Protein AF-A0A7C4DYR2-F1 (afdb_monomer_lite)

Sequence (83 aa):
MLSRYAALVKNLRGVVLVNLGEEASRGVLNWLINRFKYRKLGLPPSIVEHYASLLEGRLNGKPFVKLMYPLKAIERLANLVKE

Radius of gyration: 13.33 Å; chains: 1; bounding box: 27×29×33 Å

Secondary structure (DSSP, 8-state):
-HHHHHHHHHHEEEE----TTSHHHHHHHHHHHHHTTTSEEEE-HHHHHHTTTTTTTTBSSTTEEE---SSHHHHHHHHHS--

Structure (mmCIF, N/CA/C/O backbone):
data_AF-A0A7C4DYR2-F1
#
_entry.id   AF-A0A7C4DYR2-F1
#
loop_
_atom_site.group_PDB
_atom_site.id
_atom_site.type_symbol
_atom_site.label_atom_id
_atom_site.label_alt_id
_atom_site.label_comp_id
_atom_site.label_asym_id
_atom_site.label_entity_id
_atom_site.label_seq_id
_atom_site.pdbx_PDB_ins_code
_atom_site.Cartn_x
_atom_site.Cartn_y
_atom_site.Cartn_z
_atom_site.occupancy
_atom_site.B_iso_or_equiv
_atom_site.auth_seq_id
_atom_site.auth_comp_id
_atom_site.auth_asym_id
_atom_site.auth_atom_id
_atom_site.pdbx_PDB_model_num
ATOM 1 N N . MET A 1 1 ? 9.502 -9.533 14.075 1.00 64.06 1 MET A N 1
ATOM 2 C CA . MET A 1 1 ? 9.032 -9.498 12.665 1.00 64.06 1 MET A CA 1
ATOM 3 C C . MET A 1 1 ? 7.618 -10.046 12.506 1.00 64.06 1 MET A C 1
ATOM 5 O O . MET A 1 1 ? 6.772 -9.317 12.003 1.00 64.06 1 MET A O 1
ATOM 9 N N . LEU A 1 2 ? 7.330 -11.264 12.981 1.00 73.00 2 LEU A N 1
ATOM 10 C CA . LEU A 1 2 ? 6.013 -11.899 12.828 1.00 73.00 2 LEU A CA 1
ATOM 11 C C . LEU A 1 2 ? 4.859 -11.102 13.463 1.00 73.00 2 LEU A C 1
ATOM 13 O O . LEU A 1 2 ? 3.808 -10.955 12.856 1.00 73.00 2 LEU A O 1
ATOM 17 N N . SER A 1 3 ? 5.067 -10.517 14.646 1.00 78.62 3 SER A N 1
ATOM 18 C CA . SER A 1 3 ? 4.053 -9.710 15.342 1.00 78.62 3 SER A CA 1
ATOM 19 C C . SER A 1 3 ? 3.613 -8.469 14.554 1.00 78.62 3 SER A C 1
ATOM 21 O O . SER A 1 3 ? 2.419 -8.191 14.476 1.00 78.62 3 SER A O 1
ATOM 23 N N . ARG A 1 4 ? 4.547 -7.751 13.908 1.00 75.94 4 ARG A N 1
ATOM 24 C CA . ARG A 1 4 ? 4.230 -6.600 13.034 1.00 75.94 4 ARG A CA 1
ATOM 25 C C . ARG A 1 4 ? 3.480 -7.040 11.780 1.00 75.94 4 ARG A C 1
ATOM 27 O O . ARG A 1 4 ? 2.512 -6.386 11.402 1.00 75.94 4 ARG A O 1
ATOM 34 N N . TYR A 1 5 ? 3.897 -8.150 11.174 1.00 80.38 5 TYR A N 1
ATOM 35 C CA . TYR A 1 5 ? 3.200 -8.739 10.032 1.00 80.38 5 TYR A CA 1
ATOM 36 C C . TYR A 1 5 ? 1.767 -9.146 10.407 1.00 80.38 5 TYR A C 1
ATOM 38 O O . TYR A 1 5 ? 0.815 -8.694 9.780 1.00 80.38 5 TYR A O 1
ATOM 46 N N . ALA A 1 6 ? 1.591 -9.890 11.502 1.00 82.12 6 ALA A N 1
ATOM 47 C CA . ALA A 1 6 ? 0.281 -10.296 12.002 1.00 82.12 6 ALA A CA 1
ATOM 48 C C . ALA A 1 6 ? -0.608 -9.090 12.353 1.00 82.12 6 ALA A C 1
ATOM 50 O O . ALA A 1 6 ? -1.789 -9.074 12.012 1.00 82.12 6 ALA A O 1
ATOM 51 N N . ALA A 1 7 ? -0.055 -8.051 12.986 1.00 83.44 7 ALA A N 1
ATOM 52 C CA . ALA A 1 7 ? -0.784 -6.818 13.290 1.00 83.44 7 ALA A CA 1
ATOM 53 C C . ALA A 1 7 ? -1.209 -6.048 12.027 1.00 83.44 7 ALA A C 1
ATOM 55 O O . ALA A 1 7 ? -2.272 -5.422 12.019 1.00 83.44 7 ALA A O 1
ATOM 56 N N . LEU A 1 8 ? -0.397 -6.087 10.965 1.00 82.38 8 LEU A N 1
ATOM 57 C CA . LEU A 1 8 ? -0.736 -5.508 9.667 1.00 82.38 8 LEU A CA 1
ATOM 58 C C . LEU A 1 8 ? -1.863 -6.299 9.001 1.00 82.38 8 LEU A C 1
ATOM 60 O O . LEU A 1 8 ? -2.884 -5.701 8.672 1.00 82.38 8 LEU A O 1
ATOM 64 N N . VAL A 1 9 ? -1.720 -7.622 8.886 1.00 82.44 9 VAL A N 1
ATOM 65 C CA . VAL A 1 9 ? -2.708 -8.502 8.240 1.00 82.44 9 VAL A CA 1
ATOM 66 C C . VAL A 1 9 ? -4.063 -8.439 8.950 1.00 82.44 9 VAL A C 1
ATOM 68 O O . VAL A 1 9 ? -5.083 -8.278 8.289 1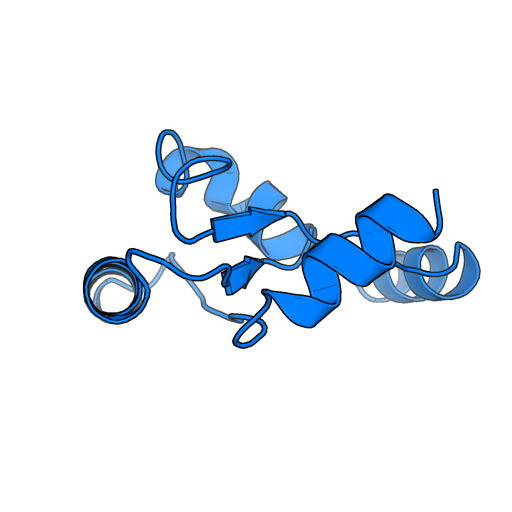.00 82.44 9 VAL A O 1
ATOM 71 N N . LYS A 1 10 ? -4.092 -8.434 10.292 1.00 82.94 10 LYS A N 1
ATOM 72 C CA . LYS A 1 10 ? -5.337 -8.303 11.081 1.00 82.94 10 LYS A CA 1
ATOM 73 C C . LYS A 1 10 ? -6.101 -6.995 10.830 1.00 82.94 10 LYS A C 1
ATOM 75 O O . LYS A 1 10 ? -7.306 -6.928 11.063 1.00 82.94 10 LYS A O 1
ATOM 80 N N . ASN A 1 11 ? -5.407 -5.945 10.392 1.00 83.38 11 ASN A N 1
ATOM 81 C CA . ASN A 1 11 ? -5.988 -4.619 10.166 1.00 83.38 11 ASN A CA 1
ATOM 82 C C . ASN A 1 11 ? -6.146 -4.258 8.684 1.00 83.38 11 ASN A C 1
ATOM 84 O O . ASN A 1 11 ? -6.699 -3.194 8.377 1.00 83.38 11 ASN A O 1
ATOM 88 N N . LEU A 1 12 ? -5.681 -5.130 7.789 1.00 88.62 12 LEU A N 1
ATOM 89 C CA . LEU A 1 12 ? -5.772 -4.969 6.348 1.00 88.62 12 LEU A CA 1
ATOM 90 C C . LEU A 1 12 ? -7.194 -5.298 5.877 1.00 88.62 12 LEU A C 1
ATOM 92 O O . LEU A 1 12 ? -7.769 -6.307 6.277 1.00 88.62 12 LEU A O 1
ATOM 96 N N . ARG A 1 13 ? -7.779 -4.441 5.037 1.00 89.94 13 ARG A N 1
ATOM 97 C CA . ARG A 1 13 ? -9.099 -4.683 4.422 1.00 89.94 13 ARG A CA 1
ATOM 98 C C . ARG A 1 13 ? -9.027 -5.220 3.003 1.00 89.94 13 ARG A C 1
ATOM 100 O O . ARG A 1 13 ? -10.006 -5.774 2.526 1.00 89.94 13 ARG A O 1
ATOM 107 N N . GLY A 1 14 ? -7.881 -5.068 2.358 1.00 89.62 14 GLY A N 1
ATOM 108 C CA . GLY A 1 14 ? -7.646 -5.542 1.008 1.00 89.62 14 GLY A CA 1
ATOM 109 C C . GLY A 1 14 ? -6.336 -5.002 0.464 1.00 89.62 14 GLY A C 1
ATOM 110 O O . GLY A 1 14 ? -5.676 -4.171 1.100 1.00 89.62 14 GLY A O 1
ATOM 111 N N . VAL A 1 15 ? -5.984 -5.489 -0.719 1.00 91.19 15 VAL A N 1
ATOM 112 C CA . VAL A 1 15 ? -4.880 -4.984 -1.533 1.00 91.19 15 VAL A CA 1
ATOM 113 C C . VAL A 1 15 ? -5.488 -4.204 -2.689 1.00 91.19 15 VAL A C 1
ATOM 115 O O . VAL A 1 15 ? -6.436 -4.678 -3.310 1.00 91.19 15 VAL A O 1
ATOM 118 N N . VAL A 1 16 ? -4.980 -3.004 -2.949 1.00 90.88 16 VAL A N 1
ATOM 119 C CA . VAL A 1 16 ? -5.467 -2.148 -4.032 1.00 90.88 16 VAL A CA 1
ATOM 120 C C . VAL A 1 16 ? -4.488 -2.227 -5.193 1.00 90.88 16 VAL A C 1
ATOM 122 O O . VAL A 1 16 ? -3.305 -1.925 -5.040 1.00 90.88 16 VAL A O 1
ATOM 125 N N . LEU A 1 17 ? -5.010 -2.626 -6.348 1.00 88.94 17 LEU A N 1
ATOM 126 C CA . LEU A 1 17 ? -4.329 -2.579 -7.633 1.00 88.94 17 LEU A CA 1
ATOM 127 C C . LEU A 1 17 ? -5.040 -1.522 -8.477 1.00 88.94 17 LEU A C 1
ATOM 129 O O . LEU A 1 17 ? -6.247 -1.618 -8.688 1.00 88.94 17 LEU A O 1
ATOM 133 N N . VAL A 1 18 ? -4.319 -0.479 -8.879 1.00 86.62 18 VAL A N 1
ATOM 134 C CA . VAL A 1 18 ? -4.906 0.674 -9.566 1.00 86.62 18 VAL A CA 1
ATOM 135 C C . VAL A 1 18 ? -3.874 1.335 -10.472 1.00 86.62 18 VAL A C 1
ATOM 137 O O . VAL A 1 18 ? -2.715 1.475 -10.085 1.00 86.62 18 VAL A O 1
ATOM 140 N N . ASN A 1 19 ? -4.304 1.765 -11.658 1.00 87.69 19 ASN A N 1
ATOM 141 C CA . ASN A 1 19 ? -3.523 2.620 -12.547 1.00 87.69 19 ASN A CA 1
ATOM 142 C C . ASN A 1 19 ? -3.847 4.092 -12.245 1.00 87.69 19 ASN A C 1
ATOM 144 O O . ASN A 1 19 ? -4.882 4.597 -12.672 1.00 87.69 19 ASN A O 1
ATOM 148 N N . LEU A 1 20 ? -2.980 4.797 -11.512 1.00 83.38 20 LEU A N 1
ATOM 149 C CA . LEU A 1 20 ? -3.194 6.214 -11.165 1.00 83.38 20 LEU A CA 1
ATOM 150 C C . LEU A 1 20 ? -2.865 7.198 -12.305 1.00 83.38 20 LEU A C 1
ATOM 152 O O . LEU A 1 20 ? -3.021 8.413 -12.130 1.00 83.38 20 LEU A O 1
ATOM 156 N N . GLY A 1 21 ? -2.431 6.686 -13.461 1.00 83.12 21 GLY A N 1
ATOM 157 C CA . GLY A 1 21 ? -2.290 7.462 -14.693 1.00 83.12 21 GLY A CA 1
ATOM 158 C C . GLY A 1 21 ? -3.636 7.842 -15.315 1.00 83.12 21 GLY A C 1
ATOM 159 O O . GLY A 1 21 ? -3.720 8.841 -16.021 1.00 83.12 21 GLY A O 1
ATOM 160 N N . GLU A 1 22 ? -4.699 7.095 -15.010 1.00 86.44 22 GLU A N 1
ATOM 161 C CA . GLU A 1 22 ? -6.053 7.366 -15.493 1.00 86.44 22 GLU A CA 1
ATOM 162 C C . GLU A 1 22 ? -6.821 8.281 -14.530 1.00 86.44 22 GLU A C 1
ATOM 164 O O . GLU A 1 22 ? -6.887 8.032 -13.324 1.00 86.44 22 GLU A O 1
ATOM 169 N N . GLU A 1 23 ? -7.466 9.322 -15.059 1.00 80.31 23 GLU A N 1
ATOM 170 C CA . GLU A 1 23 ? -8.206 10.299 -14.246 1.00 80.31 23 GLU A CA 1
ATOM 171 C C . GLU A 1 23 ? -9.364 9.645 -13.465 1.00 80.31 23 GLU A C 1
ATOM 173 O O . GLU A 1 23 ? -9.565 9.924 -12.281 1.00 80.31 23 GLU A O 1
ATOM 178 N N . ALA A 1 24 ? -10.067 8.685 -14.080 1.00 82.00 24 ALA A N 1
ATOM 179 C CA . ALA A 1 24 ? -11.140 7.923 -13.434 1.00 82.00 24 ALA A CA 1
ATOM 180 C C . ALA A 1 24 ? -10.656 7.183 -12.170 1.00 82.00 24 ALA A C 1
ATOM 182 O O . ALA A 1 24 ? -11.343 7.152 -11.143 1.00 82.00 24 ALA A O 1
ATOM 183 N N . SER A 1 25 ? -9.432 6.656 -12.204 1.00 84.19 25 SER A N 1
ATOM 184 C CA . SER A 1 25 ? -8.813 5.938 -11.087 1.00 84.19 25 SER A CA 1
ATOM 185 C C . SER A 1 25 ? -8.481 6.843 -9.898 1.00 84.19 25 SER A C 1
ATOM 187 O O . SER A 1 25 ? -8.488 6.390 -8.749 1.00 84.19 25 SER A O 1
ATOM 189 N N . ARG A 1 26 ? -8.251 8.141 -10.131 1.00 79.44 26 ARG A N 1
ATOM 190 C CA . ARG A 1 26 ? -8.006 9.124 -9.060 1.00 79.44 26 ARG A CA 1
ATOM 191 C C . ARG A 1 26 ? -9.264 9.383 -8.229 1.00 79.44 26 ARG A C 1
ATOM 193 O O . ARG A 1 26 ? -9.181 9.475 -7.002 1.00 79.44 26 ARG A O 1
ATOM 200 N N . GLY A 1 27 ? -10.433 9.422 -8.872 1.00 82.12 27 GLY A N 1
ATOM 201 C CA . GLY A 1 27 ? -11.728 9.510 -8.186 1.00 82.12 27 GLY A CA 1
ATOM 202 C C . GLY A 1 27 ? -11.980 8.307 -7.270 1.00 82.12 27 GLY A C 1
ATOM 203 O O . GLY A 1 27 ? -12.360 8.470 -6.106 1.00 82.12 27 GLY A O 1
ATOM 204 N N . VAL A 1 28 ? -11.666 7.102 -7.757 1.00 84.69 28 VAL A N 1
ATOM 205 C CA . VAL A 1 28 ? -11.746 5.858 -6.971 1.00 84.69 28 VAL A CA 1
ATOM 206 C C . VAL A 1 28 ? -10.792 5.893 -5.774 1.00 84.69 28 VAL A C 1
ATOM 208 O O . VAL A 1 28 ? -11.177 5.493 -4.673 1.00 84.69 28 VAL A O 1
ATOM 211 N N . LEU A 1 29 ? -9.576 6.424 -5.942 1.00 83.69 29 LEU A N 1
ATOM 212 C CA . LEU A 1 29 ? -8.610 6.558 -4.849 1.00 83.69 29 LEU A CA 1
ATOM 213 C C . LEU A 1 29 ? -9.158 7.428 -3.704 1.00 83.69 29 LEU A C 1
ATOM 215 O O . LEU A 1 29 ? -9.077 7.036 -2.538 1.00 83.69 29 LEU A O 1
ATOM 219 N N . ASN A 1 30 ? -9.769 8.570 -4.027 1.00 82.69 30 ASN A N 1
ATOM 220 C CA . ASN A 1 30 ? -10.386 9.450 -3.029 1.00 82.69 30 ASN A CA 1
ATOM 221 C C . ASN A 1 30 ? -11.566 8.774 -2.315 1.00 82.69 30 ASN A C 1
ATOM 223 O O . ASN A 1 30 ? -11.697 8.871 -1.091 1.00 82.69 30 ASN A O 1
ATOM 227 N N . TRP A 1 31 ? -12.396 8.034 -3.054 1.00 88.12 31 TRP A N 1
ATOM 228 C CA . TRP A 1 31 ? -13.477 7.246 -2.462 1.00 88.12 31 TRP A CA 1
ATOM 229 C C . TRP A 1 31 ? -12.948 6.18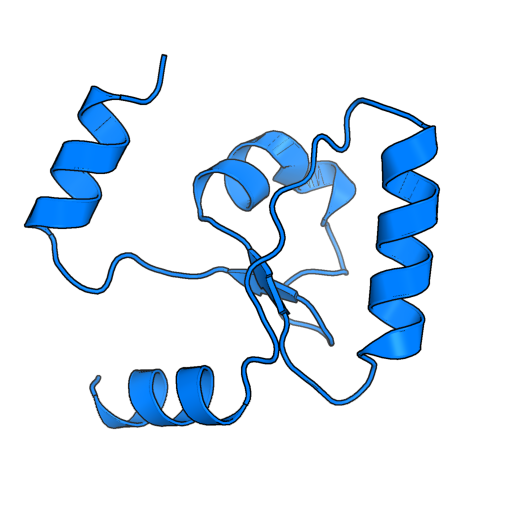0 -1.490 1.00 88.12 31 TRP A C 1
ATOM 231 O O . TRP A 1 31 ? -13.483 6.033 -0.388 1.00 88.12 31 TRP A O 1
ATOM 241 N N . LEU A 1 32 ? -11.861 5.487 -1.847 1.00 88.31 32 LEU A N 1
ATOM 242 C CA . LEU A 1 32 ? -11.208 4.500 -0.981 1.00 88.31 32 LEU A CA 1
ATOM 243 C C . LEU A 1 32 ? -10.665 5.133 0.306 1.00 88.31 32 LEU A C 1
ATOM 245 O O . LEU A 1 32 ? -10.865 4.574 1.386 1.00 88.31 32 LEU A O 1
ATOM 249 N N . ILE A 1 33 ? -10.028 6.303 0.214 1.00 84.75 33 ILE A N 1
ATOM 250 C CA . ILE A 1 33 ? -9.530 7.050 1.382 1.00 84.75 33 ILE A CA 1
ATOM 251 C C . ILE A 1 33 ? -10.670 7.348 2.357 1.00 84.75 33 ILE A C 1
ATOM 253 O O . ILE A 1 33 ? -10.565 7.047 3.550 1.00 84.75 33 ILE A O 1
ATOM 257 N N . ASN A 1 34 ? -11.784 7.869 1.842 1.00 86.31 34 ASN A N 1
ATOM 258 C CA . ASN A 1 34 ? -12.940 8.224 2.659 1.00 86.31 34 ASN A CA 1
ATOM 259 C C . ASN A 1 34 ? -13.615 6.989 3.270 1.00 86.31 34 ASN A C 1
ATOM 261 O O . ASN A 1 34 ? -13.890 6.963 4.472 1.00 86.31 34 ASN A O 1
ATOM 265 N N . ARG A 1 35 ? -13.823 5.934 2.473 1.00 89.12 35 ARG A N 1
ATOM 266 C CA . ARG A 1 35 ? -14.472 4.693 2.922 1.00 89.12 35 ARG A CA 1
ATOM 267 C C . ARG A 1 35 ? -13.654 3.945 3.971 1.00 89.12 35 ARG A C 1
ATOM 269 O O . ARG A 1 35 ? -14.221 3.367 4.898 1.00 89.12 35 ARG A O 1
ATOM 276 N N . PHE A 1 36 ? -12.328 3.937 3.839 1.00 87.69 36 PHE A N 1
ATOM 277 C CA . PHE A 1 36 ? -11.434 3.142 4.685 1.00 87.69 36 PHE A CA 1
ATOM 278 C C . PHE A 1 36 ? -10.628 3.976 5.688 1.00 87.69 36 PHE A C 1
ATOM 280 O O . PHE A 1 36 ? -9.625 3.496 6.209 1.00 87.69 36 PHE A O 1
ATOM 287 N N . LYS A 1 37 ? -11.107 5.170 6.057 1.00 80.50 37 LYS A N 1
ATOM 288 C CA . LYS A 1 37 ? -10.455 6.135 6.966 1.00 80.50 37 LYS A CA 1
ATOM 289 C C . LYS A 1 37 ? -9.839 5.553 8.249 1.00 80.50 37 LYS A 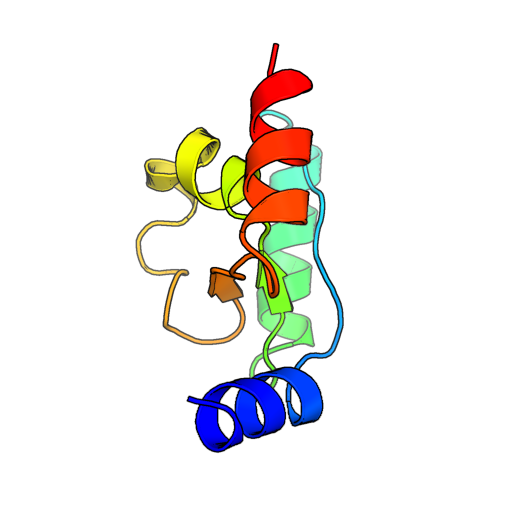C 1
ATOM 291 O O . LYS A 1 37 ? -8.873 6.098 8.766 1.00 80.50 37 LYS A O 1
ATOM 296 N N . TYR A 1 38 ? -10.370 4.460 8.797 1.00 83.50 38 TYR A N 1
ATOM 297 C CA . TYR A 1 38 ? -9.889 3.851 10.051 1.00 83.50 38 TYR A CA 1
ATOM 298 C C . TYR A 1 38 ? -9.212 2.488 9.866 1.00 83.50 38 TYR A C 1
ATOM 300 O O . TYR A 1 38 ? -8.892 1.814 10.845 1.00 83.50 38 TYR A O 1
ATOM 308 N N . ARG A 1 39 ? -9.013 2.052 8.622 1.00 84.12 39 ARG A N 1
ATOM 309 C CA . ARG A 1 39 ? -8.505 0.723 8.275 1.00 84.12 39 ARG A CA 1
ATOM 310 C C . ARG A 1 39 ? -7.340 0.829 7.304 1.00 84.12 39 ARG A C 1
ATOM 312 O O . ARG A 1 39 ? -7.159 1.845 6.646 1.00 84.12 39 ARG A O 1
ATOM 319 N N . LYS A 1 40 ? -6.533 -0.230 7.242 1.00 87.62 40 LYS A N 1
ATOM 320 C CA . LYS A 1 40 ? -5.383 -0.273 6.343 1.00 87.62 40 LYS A CA 1
ATOM 321 C C . LYS A 1 40 ? -5.793 -0.874 5.001 1.00 87.62 40 LYS A C 1
ATOM 323 O O . LYS A 1 40 ? -6.433 -1.926 4.966 1.00 87.62 40 LYS A O 1
ATOM 328 N N . LEU A 1 41 ? -5.396 -0.222 3.919 1.00 91.44 41 LEU A N 1
ATOM 329 C CA . LEU A 1 41 ? -5.403 -0.748 2.559 1.00 91.44 41 LEU A CA 1
ATOM 330 C C . LEU A 1 41 ? -3.957 -0.977 2.134 1.00 91.44 41 LEU A C 1
ATOM 332 O O . LEU A 1 41 ? -3.098 -0.117 2.325 1.00 91.44 41 LEU A O 1
ATOM 336 N N . GLY A 1 42 ? -3.682 -2.158 1.601 1.00 91.75 42 GLY A N 1
ATOM 337 C CA . GLY A 1 42 ? -2.347 -2.533 1.174 1.00 91.75 42 GLY A CA 1
ATOM 338 C C . GLY A 1 42 ? -2.084 -2.058 -0.242 1.00 91.75 42 GLY A C 1
ATOM 339 O O . GLY A 1 42 ? -2.900 -2.309 -1.125 1.00 91.75 42 GLY A O 1
ATOM 340 N N . LEU A 1 43 ? -0.941 -1.419 -0.460 1.00 91.94 43 LEU A N 1
ATOM 341 C CA . LEU A 1 43 ? -0.439 -1.123 -1.797 1.00 91.94 43 LEU A CA 1
ATOM 342 C C . LEU A 1 43 ? 0.755 -2.032 -2.106 1.00 91.94 43 LEU A C 1
ATOM 344 O O . LEU A 1 43 ? 1.683 -2.095 -1.288 1.00 91.94 43 LEU A O 1
ATOM 348 N N . PRO A 1 44 ? 0.760 -2.736 -3.254 1.00 91.12 44 PRO A N 1
ATOM 349 C CA . PRO A 1 44 ? 1.933 -3.468 -3.715 1.00 91.12 44 PRO A CA 1
ATOM 350 C C . PRO A 1 44 ? 3.157 -2.545 -3.841 1.00 91.12 44 PRO A C 1
ATOM 352 O O . PRO A 1 44 ? 2.989 -1.370 -4.180 1.00 91.12 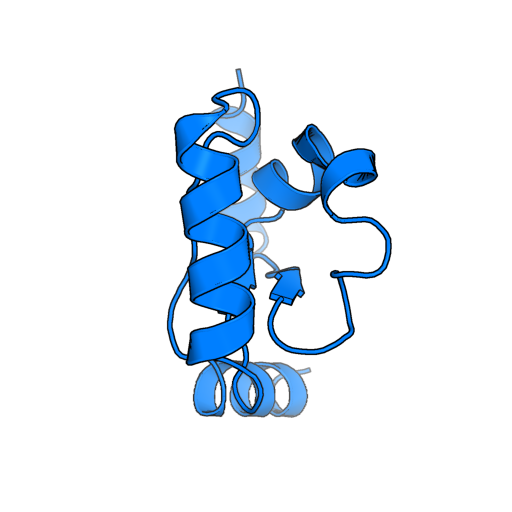44 PRO A O 1
ATOM 355 N N . PRO A 1 45 ? 4.389 -3.052 -3.629 1.00 90.69 45 PRO A N 1
ATOM 356 C CA . PRO A 1 45 ? 5.602 -2.251 -3.782 1.00 90.69 45 PRO A CA 1
ATOM 357 C C . PRO A 1 45 ? 5.697 -1.527 -5.128 1.00 90.69 45 PRO A C 1
ATOM 359 O O . PRO A 1 45 ? 6.030 -0.348 -5.146 1.00 90.69 45 PRO A O 1
ATOM 362 N N . SER A 1 46 ? 5.317 -2.201 -6.219 1.00 89.31 46 SER A N 1
ATOM 363 C CA . SER A 1 46 ? 5.325 -1.650 -7.579 1.00 89.31 46 SER A CA 1
ATOM 364 C C . SER A 1 46 ? 4.444 -0.411 -7.732 1.00 89.31 46 SER A C 1
ATOM 366 O O . SER A 1 46 ? 4.885 0.570 -8.313 1.00 89.31 46 SER A O 1
ATOM 368 N N . ILE A 1 47 ? 3.235 -0.419 -7.164 1.00 90.62 47 ILE A N 1
ATOM 369 C CA . ILE A 1 47 ? 2.315 0.729 -7.201 1.00 90.62 47 ILE A CA 1
ATOM 370 C C . ILE A 1 47 ? 2.891 1.911 -6.423 1.00 90.62 47 ILE A C 1
ATOM 372 O O . ILE A 1 47 ? 2.829 3.048 -6.883 1.00 90.62 47 ILE A O 1
ATOM 376 N N . VAL A 1 48 ? 3.466 1.644 -5.247 1.00 90.50 48 VAL A N 1
ATOM 377 C CA . VAL A 1 48 ? 4.074 2.693 -4.419 1.00 90.50 48 VAL A CA 1
ATOM 378 C C . VAL A 1 48 ? 5.290 3.306 -5.107 1.00 90.50 48 VAL A C 1
ATOM 380 O O . VAL A 1 48 ? 5.469 4.515 -5.043 1.00 90.50 48 VAL A O 1
ATOM 383 N N . GLU A 1 49 ? 6.113 2.486 -5.756 1.00 90.12 49 GLU A N 1
ATOM 384 C CA . GLU A 1 49 ? 7.303 2.930 -6.488 1.00 90.12 49 GLU A CA 1
ATOM 385 C C . GLU A 1 49 ? 6.932 3.724 -7.744 1.00 90.12 49 GLU A C 1
ATOM 387 O O . GLU A 1 49 ? 7.472 4.804 -7.961 1.00 90.12 49 GLU A O 1
ATOM 392 N N . HIS A 1 50 ? 5.977 3.229 -8.533 1.00 90.19 50 HIS A N 1
ATOM 393 C CA . HIS A 1 50 ? 5.594 3.841 -9.803 1.00 90.19 50 HIS A CA 1
ATOM 394 C C . HIS A 1 50 ? 4.803 5.150 -9.624 1.00 90.19 50 HIS A C 1
ATOM 396 O O . HIS A 1 50 ? 4.949 6.072 -10.421 1.00 90.19 50 HIS A O 1
ATOM 402 N N . TYR A 1 51 ? 4.001 5.273 -8.560 1.00 89.31 51 TYR A N 1
ATOM 403 C CA . TYR A 1 51 ? 3.170 6.458 -8.299 1.00 89.31 51 TYR A CA 1
ATOM 404 C C . TYR A 1 51 ? 3.550 7.197 -7.011 1.00 89.31 51 TYR A C 1
ATOM 406 O O . TYR A 1 51 ? 2.688 7.801 -6.366 1.00 89.31 51 TYR A O 1
ATOM 414 N N . ALA A 1 52 ? 4.826 7.155 -6.618 1.00 85.62 52 ALA A N 1
ATOM 415 C CA . ALA A 1 52 ? 5.301 7.727 -5.358 1.00 85.62 52 ALA A CA 1
ATOM 416 C C . ALA A 1 52 ? 4.867 9.191 -5.160 1.00 85.62 52 ALA A C 1
ATOM 418 O O . ALA A 1 52 ? 4.376 9.538 -4.088 1.00 85.62 52 ALA A O 1
ATOM 419 N N . SER A 1 53 ? 4.958 10.016 -6.209 1.00 84.19 53 SER A N 1
ATOM 420 C CA . SER A 1 53 ? 4.554 11.430 -6.189 1.00 84.19 53 SER A CA 1
ATOM 421 C C . SER A 1 53 ? 3.047 11.629 -5.976 1.00 84.19 53 SER A C 1
ATOM 423 O O . SER A 1 53 ? 2.635 12.487 -5.205 1.00 84.19 53 SER A O 1
ATOM 425 N N . LEU A 1 54 ? 2.194 10.806 -6.597 1.00 81.75 54 LEU A N 1
ATOM 426 C CA . LEU A 1 54 ? 0.730 10.885 -6.440 1.00 81.75 54 LEU A CA 1
ATOM 427 C C . LEU A 1 54 ? 0.243 10.356 -5.081 1.00 81.75 54 LEU A C 1
ATOM 429 O O . LEU A 1 54 ? -0.879 10.650 -4.646 1.00 81.75 54 LEU A O 1
ATOM 433 N N . LEU A 1 55 ? 1.067 9.538 -4.429 1.00 82.06 55 LEU A N 1
ATOM 434 C CA . LEU A 1 55 ? 0.800 8.924 -3.132 1.00 82.06 55 LEU A CA 1
ATOM 435 C C . LEU A 1 55 ? 1.479 9.667 -1.970 1.00 82.06 55 LEU A C 1
ATOM 437 O O . LEU A 1 55 ? 1.280 9.296 -0.807 1.00 82.06 55 LEU A O 1
ATOM 441 N N . GLU A 1 56 ? 2.248 10.717 -2.257 1.00 79.69 56 GLU A N 1
ATOM 442 C CA . GLU A 1 56 ? 2.900 11.554 -1.255 1.00 79.69 56 GLU A CA 1
ATOM 443 C C . GLU A 1 56 ? 1.864 12.135 -0.273 1.00 79.69 56 GLU A C 1
ATOM 445 O O . GLU A 1 56 ? 0.748 12.504 -0.643 1.00 79.69 56 GLU A O 1
ATOM 450 N N . GLY A 1 57 ? 2.172 12.098 1.027 1.00 74.38 57 GLY A N 1
ATOM 451 C CA . GLY A 1 57 ? 1.239 12.487 2.097 1.00 74.38 57 GLY A CA 1
ATOM 452 C C . GLY A 1 57 ? 0.073 11.515 2.362 1.00 74.38 57 GLY A C 1
ATOM 453 O O . GLY A 1 57 ? -0.619 11.657 3.370 1.00 74.38 57 GLY A O 1
ATOM 454 N N . ARG A 1 58 ? -0.137 10.499 1.510 1.00 72.69 58 ARG A N 1
ATOM 455 C CA . ARG A 1 58 ? -1.174 9.452 1.661 1.00 72.69 58 ARG A CA 1
ATOM 456 C C . ARG A 1 58 ? -0.602 8.093 2.071 1.00 72.69 58 ARG A C 1
ATOM 458 O O . ARG A 1 58 ? -1.353 7.190 2.435 1.00 72.69 58 ARG A O 1
ATOM 465 N N . LEU A 1 59 ? 0.719 7.935 2.003 1.00 69.19 59 LEU A N 1
ATOM 466 C CA . LEU A 1 59 ? 1.453 6.771 2.498 1.00 69.19 59 LEU A CA 1
ATOM 467 C C . LEU A 1 59 ? 1.767 6.937 3.984 1.00 69.19 59 LEU A C 1
ATOM 469 O O . LEU A 1 59 ? 2.134 8.017 4.435 1.00 69.19 59 LEU A O 1
ATOM 473 N N . ASN A 1 60 ? 1.641 5.852 4.753 1.00 61.72 60 ASN A N 1
ATOM 474 C CA . ASN A 1 60 ? 1.888 5.819 6.204 1.00 61.72 60 ASN A CA 1
ATOM 475 C C . ASN A 1 60 ? 0.941 6.695 7.056 1.00 61.72 60 ASN A C 1
ATOM 477 O O . ASN A 1 60 ? 1.078 6.730 8.278 1.00 61.72 60 ASN A O 1
ATOM 481 N N . GLY A 1 61 ? -0.079 7.294 6.436 1.00 60.72 61 GLY A N 1
ATOM 482 C CA . GLY A 1 61 ? -1.238 7.931 7.056 1.00 60.72 61 GLY A CA 1
ATOM 483 C C . GLY A 1 61 ? -2.514 7.368 6.425 1.00 60.72 61 GLY A C 1
ATOM 484 O O . GLY A 1 61 ? -2.584 7.196 5.217 1.00 60.72 61 GLY A O 1
ATOM 485 N N . LYS A 1 62 ? -3.487 6.985 7.257 1.00 67.31 62 LYS A N 1
ATOM 486 C CA . LYS A 1 62 ? -4.724 6.253 6.906 1.00 67.31 62 LYS A CA 1
ATOM 487 C C . LYS A 1 62 ? -5.316 6.619 5.514 1.00 67.31 62 LYS A C 1
ATOM 489 O O . LYS A 1 62 ? -5.631 7.790 5.321 1.00 67.31 62 LYS A O 1
ATOM 494 N N . PRO A 1 63 ? -5.585 5.656 4.599 1.00 79.56 63 PRO A N 1
ATOM 495 C CA . PRO A 1 63 ? -5.591 4.206 4.812 1.00 79.56 63 PRO A CA 1
ATOM 496 C C . PRO A 1 63 ? -4.382 3.438 4.251 1.00 79.56 63 PRO A C 1
ATOM 498 O O . PRO A 1 63 ? -4.258 2.252 4.555 1.00 79.56 63 PRO A O 1
ATOM 501 N N . PHE A 1 64 ? -3.516 4.025 3.419 1.00 89.31 64 PHE A N 1
ATOM 502 C CA . PHE A 1 64 ? -2.589 3.217 2.618 1.00 89.31 64 PHE A CA 1
ATOM 503 C C . PHE A 1 64 ? -1.311 2.816 3.358 1.00 89.31 64 PHE A C 1
ATOM 505 O O . PHE A 1 64 ? -0.660 3.613 4.037 1.00 89.31 64 PHE A O 1
ATOM 512 N N . VAL A 1 65 ? -0.931 1.550 3.189 1.00 89.88 65 VAL A N 1
ATOM 513 C CA . VAL A 1 65 ? 0.298 0.970 3.733 1.00 89.88 65 VAL A CA 1
ATOM 514 C C . VAL A 1 65 ? 1.034 0.229 2.626 1.00 89.88 65 VAL A C 1
ATOM 516 O O . VAL A 1 65 ? 0.451 -0.634 1.966 1.00 89.88 65 VAL A O 1
ATOM 519 N N . LYS A 1 66 ? 2.326 0.538 2.446 1.00 91.06 66 LYS A N 1
ATOM 520 C CA . LYS A 1 66 ? 3.203 -0.222 1.547 1.00 91.06 66 LYS A CA 1
ATOM 521 C C . LYS A 1 66 ? 3.311 -1.656 2.066 1.00 91.06 66 LYS A C 1
ATOM 523 O O . LYS A 1 66 ? 3.714 -1.881 3.209 1.00 91.06 66 LYS A O 1
ATOM 528 N N . LEU A 1 67 ? 2.924 -2.616 1.235 1.00 90.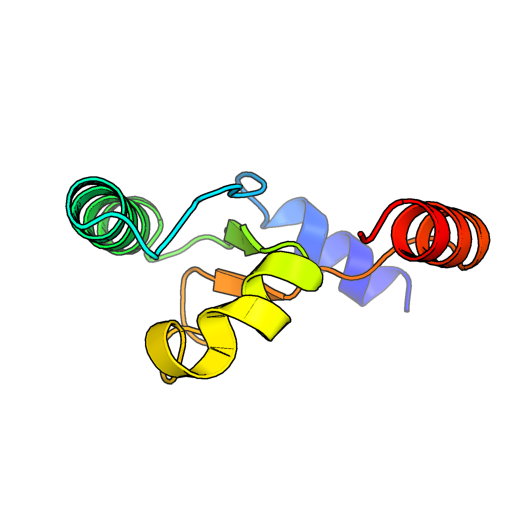00 67 LEU A N 1
ATOM 529 C CA . LEU A 1 67 ? 3.102 -4.031 1.524 1.00 90.00 67 LEU A CA 1
ATOM 530 C C . LEU A 1 67 ? 4.544 -4.452 1.260 1.00 90.00 67 LEU A C 1
ATOM 532 O O . LEU A 1 67 ? 5.300 -3.778 0.568 1.00 90.00 67 LEU A O 1
ATOM 536 N N . MET A 1 68 ? 4.905 -5.601 1.813 1.00 87.88 68 MET A N 1
ATOM 537 C CA . MET A 1 68 ? 6.182 -6.255 1.567 1.00 87.88 68 MET A CA 1
ATOM 538 C C . MET A 1 68 ? 5.935 -7.697 1.154 1.00 87.88 68 MET A C 1
ATOM 540 O O . MET A 1 68 ? 4.935 -8.301 1.559 1.00 87.88 68 MET A O 1
ATOM 544 N N . TYR A 1 69 ? 6.858 -8.258 0.382 1.00 87.56 69 TYR A N 1
ATOM 545 C CA . TYR A 1 69 ? 6.811 -9.676 0.074 1.00 87.56 69 TYR A CA 1
ATOM 546 C C . TYR A 1 69 ? 7.110 -10.481 1.343 1.00 87.56 69 TYR A C 1
ATOM 548 O O . TYR A 1 69 ? 8.091 -10.197 2.034 1.00 87.56 69 TYR A O 1
ATOM 556 N N . PRO A 1 70 ? 6.278 -11.481 1.681 1.00 83.19 70 PRO A N 1
ATOM 557 C CA . PRO A 1 70 ? 6.470 -12.261 2.899 1.00 83.19 70 PRO A CA 1
ATOM 558 C C . PRO A 1 70 ? 7.686 -13.191 2.805 1.00 83.19 70 PRO A C 1
ATOM 560 O O . PRO A 1 70 ? 8.207 -13.619 3.830 1.00 83.19 70 PRO A O 1
ATOM 563 N N . LEU A 1 71 ? 8.145 -13.494 1.585 1.00 89.06 71 LEU A N 1
ATOM 564 C CA . LEU A 1 71 ? 9.267 -14.381 1.302 1.00 89.06 71 LEU A CA 1
ATOM 565 C C . LEU A 1 71 ? 10.155 -13.784 0.210 1.00 89.06 71 LEU A C 1
ATOM 567 O O . LEU A 1 71 ? 9.652 -13.310 -0.811 1.00 89.06 71 LEU A O 1
ATOM 571 N N . LYS A 1 72 ? 11.477 -13.925 0.369 1.00 90.00 72 LYS A N 1
ATOM 572 C CA . LYS A 1 72 ? 12.462 -13.511 -0.646 1.00 90.00 72 LYS A CA 1
ATOM 573 C C . LYS A 1 72 ? 12.252 -14.203 -1.998 1.00 90.00 72 LYS A C 1
ATOM 575 O O . LYS A 1 72 ? 12.565 -13.625 -3.027 1.00 90.00 72 LYS A O 1
ATOM 580 N N . ALA A 1 73 ? 11.747 -15.437 -2.013 1.00 93.19 73 ALA A N 1
ATOM 581 C CA . ALA A 1 73 ? 11.464 -16.153 -3.258 1.00 93.19 73 ALA A CA 1
ATOM 582 C C . ALA A 1 73 ? 10.346 -15.474 -4.071 1.00 93.19 73 ALA A C 1
ATOM 584 O O . ALA A 1 73 ? 10.475 -15.328 -5.281 1.00 93.19 73 ALA A O 1
ATOM 585 N N . ILE A 1 74 ? 9.294 -14.996 -3.395 1.00 90.44 74 ILE A N 1
ATOM 586 C CA . ILE A 1 74 ? 8.184 -14.274 -4.035 1.00 90.44 74 ILE A CA 1
ATOM 587 C C . ILE A 1 74 ? 8.659 -12.908 -4.530 1.00 90.44 74 ILE A C 1
ATOM 589 O O . ILE A 1 74 ? 8.312 -12.508 -5.633 1.00 90.44 74 ILE A O 1
ATOM 593 N N . GLU A 1 75 ? 9.487 -12.218 -3.747 1.00 91.38 75 GLU A N 1
ATOM 594 C CA . GLU A 1 75 ? 10.114 -10.963 -4.173 1.00 91.38 75 GLU A CA 1
ATOM 595 C C . GLU A 1 75 ? 10.935 -11.138 -5.455 1.00 91.38 75 GLU A C 1
ATOM 597 O O . GLU A 1 75 ? 10.770 -10.371 -6.401 1.00 91.38 75 GLU A O 1
ATOM 602 N N . ARG A 1 76 ? 11.779 -12.177 -5.519 1.00 93.62 76 ARG A N 1
ATOM 603 C CA . ARG A 1 76 ? 12.555 -12.494 -6.728 1.00 93.62 76 ARG A CA 1
ATOM 604 C C . ARG A 1 76 ? 11.648 -12.784 -7.916 1.00 93.62 76 ARG A C 1
ATOM 606 O O . ARG A 1 76 ? 11.883 -12.232 -8.981 1.00 93.62 76 ARG A O 1
ATOM 613 N N . LEU A 1 77 ? 10.616 -13.608 -7.726 1.00 93.38 77 LEU A N 1
ATOM 614 C CA . LEU A 1 77 ? 9.656 -13.920 -8.784 1.00 93.38 77 LEU A CA 1
ATOM 615 C C . LEU A 1 77 ? 8.970 -12.651 -9.300 1.00 93.38 77 LEU A C 1
ATOM 617 O O . LEU A 1 77 ? 8.917 -12.435 -10.501 1.00 93.38 77 LEU A O 1
ATOM 621 N N . ALA A 1 78 ? 8.506 -11.781 -8.403 1.00 89.44 78 ALA A N 1
ATOM 622 C CA . ALA A 1 78 ? 7.868 -10.528 -8.788 1.00 89.44 78 ALA A CA 1
ATOM 623 C C . ALA A 1 78 ? 8.816 -9.598 -9.563 1.00 89.44 78 ALA A C 1
ATOM 625 O O . ALA A 1 78 ? 8.382 -8.927 -10.492 1.00 89.44 78 ALA A O 1
ATOM 626 N N . ASN A 1 79 ? 10.105 -9.576 -9.213 1.00 89.38 79 ASN A N 1
ATOM 627 C CA . ASN A 1 79 ? 11.106 -8.788 -9.933 1.00 89.38 79 ASN A CA 1
ATOM 628 C C . ASN A 1 79 ? 11.453 -9.369 -11.312 1.00 89.38 79 ASN A C 1
ATOM 630 O O . ASN A 1 79 ? 11.814 -8.601 -12.191 1.00 89.38 79 ASN A O 1
ATOM 634 N N . LEU A 1 80 ? 11.331 -10.685 -11.520 1.00 92.62 80 LEU A N 1
ATOM 635 C CA . LEU A 1 80 ? 11.521 -11.305 -12.840 1.00 92.62 80 LEU A CA 1
ATOM 636 C C . LEU A 1 80 ? 10.384 -10.980 -13.818 1.00 92.62 80 LEU A C 1
ATOM 638 O O . LEU A 1 80 ? 10.592 -11.037 -15.022 1.00 92.62 80 LEU A O 1
ATOM 642 N N . VAL A 1 81 ? 9.192 -10.674 -13.299 1.00 87.00 81 VAL A N 1
ATOM 643 C CA . VAL A 1 81 ? 7.981 -10.384 -14.091 1.00 87.00 81 VAL A CA 1
ATOM 644 C C . VAL A 1 81 ? 7.727 -8.871 -14.210 1.00 87.00 81 VAL A C 1
ATOM 646 O O . VAL A 1 81 ? 6.800 -8.448 -14.892 1.00 87.00 81 VAL A O 1
ATOM 649 N N . LYS A 1 82 ? 8.530 -8.030 -13.544 1.00 75.38 82 LYS A N 1
ATOM 650 C CA . LYS A 1 82 ? 8.512 -6.575 -13.748 1.00 75.38 82 LYS A CA 1
ATOM 651 C C . LYS A 1 82 ? 9.167 -6.273 -15.105 1.00 75.38 82 LYS A C 1
ATOM 653 O O . LYS A 1 82 ? 10.392 -6.250 -15.182 1.00 75.38 82 LYS A O 1
ATOM 658 N N . GLU A 1 83 ? 8.344 -6.081 -16.135 1.00 53.47 83 GLU A N 1
ATOM 659 C CA . GLU A 1 83 ? 8.724 -5.444 -17.409 1.00 53.47 83 GLU A CA 1
ATOM 660 C C . GLU A 1 83 ? 8.913 -3.930 -17.240 1.00 53.47 83 GLU A C 1
ATOM 662 O O . GLU A 1 83 ? 8.072 -3.294 -16.556 1.00 53.47 83 GLU A O 1
#

pLDDT: mean 84.31, std 7.81, range [53.47, 93.62]

Foldseek 3Di:
DVVVVVVQVVQEPEEDDFDPVDPVRVVVVVVCQVVQVPGEYEYEPVCCVVCVVVCPVVEPHPYYYYDDD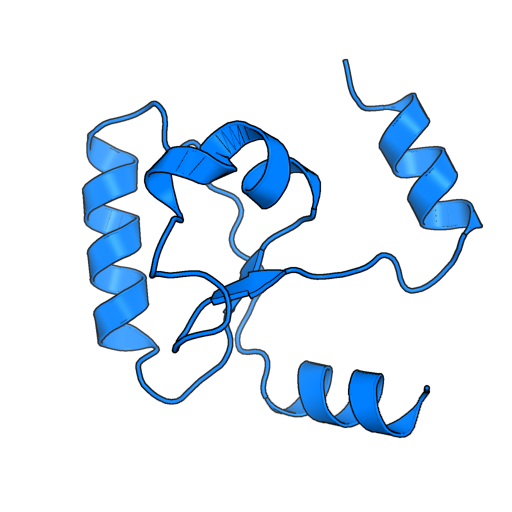PDPVVVVVVVVPPD